Protein AF-A0A6S7GQG2-F1 (afdb_monomer)

Nearest PDB structures (foldseek):
  8j0o-assembly1_J  TM=4.494E-01  e=3.969E+00  Homo sapiens
  9er2-assembly1_O  TM=3.965E-01  e=7.241E+00  Homo sapiens
  5l95-assembly1_B  TM=4.618E-01  e=8.848E+00  Homo sapiens

Secondary structure (DSSP, 8-state):
-HHHHHHHHHHHHHHHHHHHS--SEEEEESSTTS---GGGTT-SSPPSEEEEETTTTEEEEE------HHHHHHHHHHHHT-

Structure (mmCIF, N/CA/C/O backbone):
data_AF-A0A6S7GQG2-F1
#
_entry.id   AF-A0A6S7GQG2-F1
#
loop_
_atom_site.group_PDB
_atom_site.id
_atom_site.type_symbol
_atom_site.label_atom_id
_atom_site.label_alt_id
_atom_site.label_comp_id
_atom_site.label_asym_id
_atom_site.label_entity_id
_atom_site.label_seq_id
_atom_site.pdbx_PDB_ins_code
_atom_site.Cartn_x
_atom_site.Cartn_y
_atom_site.Cartn_z
_atom_site.occupancy
_atom_site.B_iso_or_equiv
_atom_site.auth_seq_id
_atom_site.auth_comp_id
_atom_site.auth_asym_id
_atom_site.auth_atom_id
_atom_site.pdbx_PDB_model_num
ATOM 1 N N . GLY A 1 1 ? 16.236 -4.551 -8.826 1.00 53.53 1 GLY A N 1
ATOM 2 C CA . GLY A 1 1 ? 16.696 -3.765 -10.000 1.00 53.53 1 GLY A CA 1
ATOM 3 C C . GLY A 1 1 ? 16.311 -2.294 -9.863 1.00 53.53 1 GLY A C 1
ATOM 4 O O . GLY A 1 1 ? 15.617 -1.950 -8.916 1.00 53.53 1 GLY A O 1
ATOM 5 N N . ARG A 1 2 ? 16.726 -1.405 -10.787 1.00 58.69 2 ARG A N 1
ATOM 6 C CA . ARG A 1 2 ? 16.408 0.050 -10.726 1.00 58.69 2 ARG A CA 1
ATOM 7 C C . ARG A 1 2 ? 14.905 0.360 -10.615 1.00 58.69 2 ARG A C 1
ATOM 9 O O . ARG A 1 2 ? 14.540 1.378 -10.039 1.00 58.69 2 ARG A O 1
ATOM 16 N N . PHE A 1 3 ? 14.056 -0.503 -11.169 1.00 70.81 3 PHE A N 1
ATOM 17 C CA . PHE A 1 3 ? 12.599 -0.360 -11.122 1.00 70.81 3 PHE A CA 1
ATOM 18 C C . PHE A 1 3 ? 12.022 -0.747 -9.759 1.00 70.81 3 PHE A C 1
ATOM 20 O O . PHE A 1 3 ? 11.239 0.022 -9.217 1.00 70.81 3 PHE A O 1
ATOM 27 N N . THR A 1 4 ? 12.521 -1.833 -9.159 1.00 78.88 4 THR A N 1
ATOM 28 C CA . THR A 1 4 ? 12.203 -2.244 -7.781 1.00 78.88 4 THR A CA 1
ATOM 29 C C . THR A 1 4 ? 12.470 -1.118 -6.784 1.00 78.88 4 THR A C 1
ATOM 31 O O . THR A 1 4 ? 11.627 -0.810 -5.964 1.00 78.88 4 THR A O 1
ATOM 34 N N . TRP A 1 5 ? 13.610 -0.419 -6.887 1.00 83.06 5 TRP A N 1
ATOM 35 C CA . TRP A 1 5 ? 13.905 0.678 -5.954 1.00 83.06 5 TRP A CA 1
ATOM 36 C C . TRP A 1 5 ? 12.893 1.831 -6.046 1.00 83.06 5 TRP A C 1
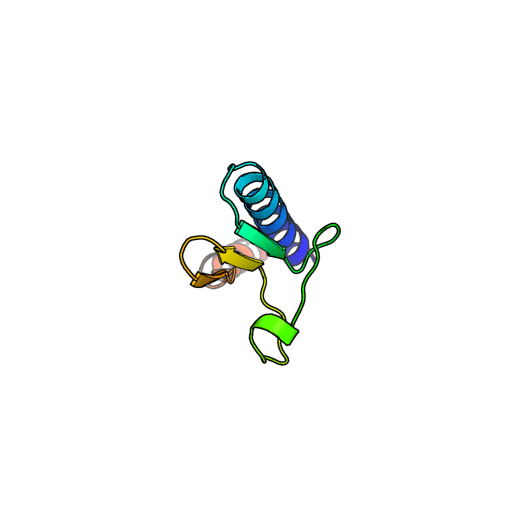ATOM 38 O O . TRP A 1 5 ? 12.479 2.363 -5.019 1.00 83.06 5 TRP A O 1
ATOM 48 N N . ARG A 1 6 ? 12.473 2.217 -7.261 1.00 84.00 6 ARG A N 1
ATOM 49 C CA . ARG A 1 6 ? 11.472 3.285 -7.440 1.00 84.00 6 ARG A CA 1
ATOM 50 C C . ARG A 1 6 ? 10.099 2.861 -6.940 1.00 84.00 6 ARG A C 1
ATOM 52 O O . ARG A 1 6 ? 9.453 3.643 -6.255 1.00 84.00 6 ARG A O 1
ATOM 59 N N . HIS A 1 7 ? 9.690 1.646 -7.287 1.00 88.56 7 HIS A N 1
ATOM 60 C CA . HIS A 1 7 ? 8.441 1.042 -6.836 1.00 88.56 7 HIS A CA 1
ATOM 61 C C . HIS A 1 7 ? 8.389 0.996 -5.300 1.00 88.56 7 HIS A C 1
ATOM 63 O O . HIS A 1 7 ? 7.555 1.679 -4.706 1.00 88.56 7 HIS A O 1
ATOM 69 N N . ASN A 1 8 ? 9.399 0.404 -4.655 1.00 89.94 8 ASN A N 1
ATOM 70 C CA . ASN A 1 8 ? 9.497 0.356 -3.194 1.00 89.94 8 ASN A CA 1
ATOM 71 C C . ASN A 1 8 ? 9.562 1.757 -2.563 1.00 89.94 8 ASN A C 1
ATOM 73 O O . ASN A 1 8 ? 9.023 1.973 -1.481 1.00 89.94 8 ASN A O 1
ATOM 77 N N . SER A 1 9 ? 10.212 2.733 -3.211 1.00 90.62 9 SER A N 1
ATOM 78 C CA . SER A 1 9 ? 10.262 4.116 -2.715 1.00 90.62 9 SER A CA 1
ATOM 79 C C . SER A 1 9 ? 8.882 4.778 -2.700 1.00 90.62 9 SER A C 1
ATOM 81 O O . SER A 1 9 ? 8.583 5.533 -1.770 1.00 90.62 9 SER A O 1
ATOM 83 N N . ILE A 1 10 ? 8.050 4.522 -3.714 1.00 91.38 10 ILE A N 1
ATOM 84 C CA . ILE A 1 10 ? 6.675 5.031 -3.773 1.00 91.38 10 ILE A CA 1
ATOM 85 C C . ILE A 1 10 ? 5.832 4.338 -2.702 1.00 91.38 10 ILE A C 1
ATOM 87 O O . ILE A 1 10 ? 5.223 5.038 -1.892 1.00 91.38 10 ILE A O 1
ATOM 91 N N . LEU A 1 11 ? 5.877 3.002 -2.619 1.00 91.81 11 LEU A N 1
ATOM 92 C CA . LEU A 1 11 ? 5.155 2.248 -1.586 1.00 91.81 11 LEU A CA 1
ATOM 93 C C . LEU A 1 11 ? 5.517 2.713 -0.181 1.00 91.81 11 LEU A C 1
ATOM 95 O O . LEU A 1 11 ? 4.639 3.016 0.617 1.00 91.81 11 LEU A O 1
ATOM 99 N N . LYS A 1 12 ? 6.809 2.887 0.105 1.00 93.19 12 LYS A N 1
ATOM 100 C CA . LYS A 1 12 ? 7.272 3.340 1.421 1.00 93.19 12 LYS A CA 1
ATOM 101 C C . LYS A 1 12 ? 6.778 4.741 1.764 1.00 93.19 12 LYS A C 1
ATOM 103 O O . LYS A 1 12 ? 6.535 5.036 2.931 1.00 93.19 12 LYS A O 1
ATOM 108 N N . THR A 1 13 ? 6.644 5.608 0.764 1.00 93.62 13 THR A N 1
ATOM 109 C CA . THR A 1 13 ? 6.112 6.962 0.950 1.00 93.62 13 THR A CA 1
ATOM 110 C C . THR A 1 13 ? 4.614 6.921 1.234 1.00 93.62 13 THR A C 1
ATOM 112 O O . THR A 1 13 ? 4.170 7.533 2.204 1.00 93.62 13 THR A O 1
ATOM 115 N N . LEU A 1 14 ? 3.852 6.161 0.441 1.00 93.31 14 LEU A N 1
ATOM 116 C CA . LEU A 1 14 ? 2.411 5.991 0.626 1.00 93.31 14 LEU A CA 1
ATOM 117 C C . LEU A 1 14 ? 2.094 5.356 1.977 1.00 93.31 14 LEU A C 1
ATOM 119 O O . LEU A 1 14 ? 1.313 5.919 2.736 1.00 93.31 14 LEU A O 1
ATOM 123 N N . ALA A 1 15 ? 2.750 4.245 2.307 1.00 91.75 15 ALA A N 1
ATOM 124 C CA . ALA A 1 15 ? 2.515 3.517 3.543 1.00 91.75 15 ALA A CA 1
ATOM 125 C C . ALA A 1 15 ? 2.793 4.400 4.771 1.00 91.75 15 ALA A C 1
ATOM 127 O O . ALA A 1 15 ? 1.936 4.535 5.636 1.00 91.75 15 ALA A O 1
ATOM 128 N N . ARG A 1 16 ? 3.924 5.124 4.801 1.00 91.88 16 ARG A N 1
ATOM 129 C CA . ARG A 1 16 ? 4.221 6.090 5.878 1.00 91.88 16 ARG A CA 1
ATOM 130 C C . ARG A 1 16 ? 3.186 7.204 5.984 1.00 91.88 16 ARG A C 1
ATOM 132 O O . ARG A 1 16 ? 2.800 7.566 7.091 1.00 91.88 16 ARG A O 1
ATOM 139 N N . TYR A 1 17 ? 2.773 7.768 4.851 1.00 92.81 17 TYR A N 1
ATOM 140 C CA . TYR A 1 17 ? 1.785 8.838 4.840 1.00 92.81 17 TYR A CA 1
ATOM 141 C C . TYR A 1 17 ? 0.440 8.337 5.370 1.00 92.81 17 TYR A C 1
ATOM 143 O O . TYR A 1 17 ? -0.098 8.914 6.311 1.00 92.81 17 TYR A O 1
ATOM 151 N N . LEU A 1 18 ? -0.064 7.224 4.839 1.00 90.31 18 LEU A N 1
ATOM 152 C CA . LEU A 1 18 ? -1.337 6.638 5.249 1.00 90.31 18 LEU A CA 1
ATOM 153 C C . LEU A 1 18 ? -1.329 6.215 6.721 1.00 90.31 18 LEU A C 1
ATOM 155 O O . LEU A 1 18 ? -2.283 6.527 7.424 1.00 90.31 18 LEU A O 1
ATOM 159 N N . SER A 1 19 ? -0.241 5.612 7.211 1.00 88.62 19 SER A N 1
ATOM 160 C CA . SER A 1 19 ? -0.074 5.284 8.634 1.00 88.62 19 SER A CA 1
ATOM 161 C C . SER A 1 19 ? 0.001 6.518 9.542 1.00 88.62 19 SER A C 1
ATOM 163 O O . SER A 1 19 ? -0.266 6.412 10.735 1.00 88.62 19 SER A O 1
ATOM 165 N N . SER A 1 20 ? 0.380 7.688 9.012 1.00 90.88 20 SER A N 1
ATOM 166 C CA . SER A 1 20 ? 0.413 8.942 9.782 1.00 90.88 20 SER A CA 1
ATOM 167 C C . SER A 1 20 ? -0.949 9.634 9.871 1.00 90.88 20 SER A C 1
ATOM 169 O O . SER A 1 20 ? -1.178 10.441 10.775 1.00 90.88 20 SER A O 1
ATOM 171 N N . ILE A 1 21 ? -1.871 9.315 8.958 1.00 88.88 21 ILE A N 1
ATOM 172 C CA . ILE A 1 21 ? -3.253 9.771 9.058 1.00 88.88 21 ILE A CA 1
ATOM 173 C C . ILE A 1 21 ? -3.888 9.018 10.224 1.00 88.88 21 ILE A C 1
ATOM 175 O O . ILE A 1 21 ? -3.947 7.793 10.221 1.00 88.88 21 ILE A O 1
ATOM 179 N N . LYS A 1 22 ? -4.424 9.748 11.209 1.00 77.50 22 LYS A N 1
ATOM 180 C CA . LYS A 1 22 ? -5.258 9.160 12.268 1.00 77.50 22 LYS A CA 1
ATOM 181 C C . LYS A 1 22 ? -6.610 8.736 11.696 1.00 77.50 22 LYS A C 1
ATOM 183 O O . LYS A 1 22 ? -7.630 9.382 11.910 1.00 77.50 22 LYS A O 1
ATOM 188 N N . ASN A 1 23 ? -6.601 7.656 10.935 1.00 74.19 23 ASN A N 1
ATOM 189 C CA . ASN A 1 23 ? -7.770 6.893 10.558 1.00 74.19 23 ASN A CA 1
ATOM 190 C C . ASN A 1 23 ? -7.601 5.518 11.220 1.00 74.19 23 ASN A C 1
ATOM 192 O O . ASN A 1 23 ? -6.487 5.029 11.357 1.00 74.19 23 ASN A O 1
ATOM 196 N N . ASN A 1 24 ? -8.672 4.921 11.732 1.00 84.56 24 ASN A N 1
ATOM 197 C CA . ASN A 1 24 ? -8.609 3.626 12.417 1.00 84.56 24 ASN A CA 1
ATOM 198 C C . ASN A 1 24 ? -8.419 2.482 11.397 1.00 84.56 24 ASN A C 1
ATOM 200 O O . ASN A 1 24 ? -9.211 1.542 11.364 1.00 84.56 24 ASN A O 1
ATOM 204 N N . SER A 1 25 ? -7.452 2.625 10.490 1.00 88.75 25 SER A N 1
ATOM 205 C CA . SER A 1 25 ? -7.195 1.703 9.391 1.00 88.75 25 SER A CA 1
ATOM 206 C C . SER A 1 25 ? -5.880 0.973 9.611 1.00 88.75 25 SER A C 1
ATOM 208 O O . SER A 1 25 ? -4.920 1.537 10.134 1.00 88.75 25 SER A O 1
ATOM 210 N N . LEU A 1 26 ? -5.834 -0.278 9.173 1.00 90.25 26 LEU A N 1
ATOM 211 C CA . LEU A 1 26 ? -4.615 -1.075 9.143 1.00 90.25 26 LEU A CA 1
ATOM 212 C C . LEU A 1 26 ? -4.002 -0.976 7.747 1.00 90.25 26 LEU A C 1
ATOM 214 O O . LEU A 1 26 ? -4.717 -1.061 6.747 1.00 90.25 26 LEU A O 1
ATOM 218 N N . ILE A 1 27 ? -2.690 -0.761 7.695 1.00 91.06 27 ILE A N 1
ATOM 219 C CA . ILE A 1 27 ? -1.931 -0.588 6.456 1.00 91.06 27 ILE A CA 1
ATOM 220 C C . ILE A 1 27 ? -0.944 -1.742 6.334 1.00 91.06 27 ILE A C 1
ATOM 222 O O . ILE A 1 27 ? -0.136 -1.956 7.237 1.00 91.06 27 ILE A O 1
ATOM 226 N N . TYR A 1 28 ? -0.987 -2.430 5.202 1.00 90.31 28 TYR A N 1
ATOM 227 C CA . TYR A 1 28 ? -0.079 -3.515 4.845 1.00 90.31 28 TYR A CA 1
ATOM 228 C C . TYR A 1 28 ? 0.568 -3.209 3.500 1.00 90.31 28 TYR A C 1
ATOM 230 O O . TYR A 1 28 ? -0.080 -2.607 2.645 1.00 90.31 28 TYR A O 1
ATOM 238 N N . ALA A 1 29 ? 1.825 -3.594 3.300 1.00 91.00 29 ALA A N 1
ATOM 239 C CA . ALA A 1 29 ? 2.546 -3.309 2.061 1.00 91.00 29 ALA A CA 1
ATOM 240 C C . ALA A 1 29 ? 3.626 -4.356 1.780 1.00 91.00 29 ALA A C 1
ATOM 242 O O . ALA A 1 29 ? 4.283 -4.816 2.713 1.00 91.00 29 ALA A O 1
ATOM 243 N N . ASP A 1 30 ? 3.866 -4.680 0.505 1.00 89.00 30 ASP A N 1
ATOM 244 C CA . ASP A 1 30 ? 4.897 -5.648 0.092 1.00 89.00 30 ASP A CA 1
ATOM 245 C C . ASP A 1 30 ? 6.310 -5.038 0.078 1.00 89.00 30 ASP A C 1
ATOM 247 O O . ASP A 1 30 ? 7.008 -5.003 -0.934 1.00 89.00 30 ASP A O 1
ATOM 251 N N . ILE A 1 31 ? 6.731 -4.479 1.216 1.00 89.31 31 ILE A N 1
ATOM 252 C CA . ILE A 1 31 ? 8.042 -3.848 1.396 1.00 89.31 31 ILE A CA 1
ATOM 253 C C . ILE A 1 31 ? 8.583 -4.054 2.814 1.00 89.31 31 ILE A C 1
ATOM 255 O O . ILE A 1 31 ? 7.835 -4.191 3.779 1.00 89.31 31 ILE A O 1
ATOM 259 N N . ASP A 1 32 ? 9.906 -3.965 2.960 1.00 86.94 32 ASP A N 1
ATOM 260 C CA . ASP A 1 32 ? 10.565 -4.078 4.263 1.00 86.94 32 ASP A CA 1
ATOM 261 C C . ASP A 1 32 ? 10.032 -3.064 5.290 1.00 86.94 32 ASP A C 1
ATOM 263 O O . ASP A 1 32 ? 10.046 -1.842 5.067 1.00 86.94 32 ASP A O 1
ATOM 267 N N . GLY A 1 33 ? 9.659 -3.586 6.460 1.00 85.19 33 GLY A N 1
ATOM 268 C CA . GLY A 1 33 ? 9.155 -2.815 7.596 1.00 85.19 33 GLY A CA 1
ATOM 269 C C . GLY A 1 33 ? 7.634 -2.666 7.641 1.00 85.19 33 GLY A C 1
ATOM 270 O O . GLY A 1 33 ? 7.149 -1.923 8.491 1.00 85.19 33 GLY A O 1
ATOM 271 N N . PHE A 1 34 ? 6.903 -3.348 6.757 1.00 86.12 34 PHE A N 1
ATOM 272 C CA . PHE A 1 34 ? 5.448 -3.459 6.796 1.00 86.12 34 PHE A CA 1
ATOM 273 C C . PHE A 1 34 ? 5.033 -4.931 6.765 1.00 86.12 34 PHE A C 1
ATOM 275 O O . PHE A 1 34 ? 5.693 -5.758 6.136 1.00 86.12 34 PHE A O 1
ATOM 282 N N . ASP A 1 35 ? 3.937 -5.248 7.450 1.00 83.06 35 ASP A N 1
ATOM 283 C CA . ASP A 1 35 ? 3.311 -6.562 7.342 1.00 83.06 35 ASP A CA 1
ATOM 284 C C . ASP A 1 35 ? 2.604 -6.682 5.983 1.00 83.06 35 ASP A C 1
ATOM 286 O O . ASP A 1 35 ? 2.097 -5.690 5.453 1.00 83.06 35 ASP A O 1
ATOM 290 N N . ASN A 1 36 ? 2.534 -7.896 5.433 1.00 74.50 36 ASN A N 1
ATOM 291 C CA . ASN A 1 36 ? 1.769 -8.190 4.219 1.00 74.50 36 ASN A CA 1
ATOM 292 C C . ASN A 1 36 ? 1.060 -9.552 4.314 1.00 74.50 36 ASN A C 1
ATOM 294 O O . ASN A 1 36 ? 1.596 -10.576 3.877 1.00 74.50 36 ASN A O 1
ATOM 298 N N . PRO A 1 37 ? -0.127 -9.607 4.933 1.00 68.31 37 PRO A N 1
ATOM 299 C CA . PRO A 1 37 ? -0.900 -10.828 5.028 1.00 68.31 37 PRO A CA 1
ATOM 300 C C . PRO A 1 37 ? -1.627 -11.079 3.701 1.00 68.31 37 PRO A C 1
ATOM 302 O O . PRO A 1 37 ? -2.717 -10.559 3.466 1.00 68.31 37 PRO A O 1
ATOM 305 N N . SER A 1 38 ? -1.059 -11.948 2.861 1.00 61.06 38 SER A N 1
ATOM 306 C CA . SER A 1 38 ? -1.714 -12.455 1.639 1.00 61.06 38 SER A CA 1
ATOM 307 C C . SER A 1 38 ? -3.091 -13.079 1.916 1.00 61.06 38 SER A C 1
ATOM 309 O O . SER A 1 38 ? -3.980 -13.076 1.073 1.00 61.06 38 SER A O 1
ATOM 311 N N . VAL A 1 39 ? -3.300 -13.563 3.143 1.00 60.09 39 VAL A N 1
ATOM 312 C CA . VAL A 1 39 ? -4.526 -14.240 3.585 1.00 60.09 39 VAL A CA 1
ATOM 313 C C . VAL A 1 39 ? -5.754 -13.322 3.577 1.00 60.09 39 VAL A C 1
ATOM 315 O O . VAL A 1 39 ? -6.867 -13.817 3.431 1.00 60.09 39 VAL A O 1
ATOM 318 N N . ILE A 1 40 ? -5.592 -11.999 3.705 1.00 67.25 40 ILE A N 1
ATOM 319 C CA . ILE A 1 40 ? -6.744 -11.094 3.872 1.00 67.25 40 ILE A CA 1
ATOM 320 C C . ILE A 1 40 ? -7.595 -10.997 2.604 1.00 67.25 40 ILE A C 1
ATOM 322 O O . ILE A 1 40 ? -8.813 -10.862 2.695 1.00 67.25 40 ILE A O 1
ATOM 326 N N . THR A 1 41 ? -6.984 -11.103 1.427 1.00 65.62 41 THR A N 1
ATOM 327 C CA . THR A 1 41 ? -7.707 -11.058 0.149 1.00 65.62 41 THR A CA 1
ATOM 328 C C . THR A 1 41 ? -8.042 -12.445 -0.397 1.00 65.62 41 THR A C 1
ATOM 330 O O . THR A 1 41 ? -8.792 -12.546 -1.365 1.00 65.62 41 THR A O 1
ATOM 333 N N . GLY A 1 42 ? -7.534 -13.516 0.227 1.00 65.88 42 GLY A N 1
ATOM 334 C CA . GLY A 1 42 ? -7.710 -14.894 -0.243 1.00 65.88 42 GLY A CA 1
ATOM 335 C C . GLY A 1 42 ? -7.001 -15.189 -1.570 1.00 65.88 42 GLY A C 1
ATOM 336 O O . GLY A 1 42 ? -7.303 -16.198 -2.205 1.00 65.88 42 GLY A O 1
ATOM 337 N N . LEU A 1 43 ? -6.090 -14.313 -1.999 1.00 62.88 43 LEU A N 1
ATOM 338 C CA . LEU A 1 43 ? -5.325 -14.445 -3.234 1.00 62.88 43 LEU A CA 1
ATOM 339 C C . LEU A 1 43 ? -3.930 -15.009 -2.933 1.00 62.88 43 LEU A C 1
ATOM 341 O O . LEU A 1 43 ? -3.335 -14.718 -1.895 1.00 62.88 43 LEU A O 1
ATOM 345 N N . GLU A 1 44 ? -3.413 -15.840 -3.842 1.00 65.12 44 GLU A N 1
ATOM 346 C CA . GLU A 1 44 ? -2.045 -16.371 -3.734 1.00 65.12 44 GLU A CA 1
ATOM 347 C C . GLU A 1 44 ? -0.996 -15.274 -3.966 1.00 65.12 44 GLU A C 1
ATOM 349 O O . GLU A 1 44 ? 0.067 -15.280 -3.339 1.00 65.12 44 GLU A O 1
ATOM 354 N N . ASP A 1 45 ? -1.328 -14.305 -4.822 1.00 66.12 45 ASP A N 1
ATOM 355 C CA . ASP A 1 45 ? -0.463 -13.182 -5.152 1.00 66.12 45 ASP A CA 1
ATOM 356 C C . ASP A 1 45 ? -0.541 -12.080 -4.093 1.00 66.12 45 ASP A C 1
ATOM 358 O O . ASP A 1 45 ? -1.611 -11.694 -3.616 1.00 66.12 45 ASP A O 1
ATOM 362 N N . ARG A 1 46 ? 0.630 -11.550 -3.732 1.00 75.19 46 ARG A N 1
ATOM 363 C CA . ARG A 1 46 ? 0.751 -10.442 -2.787 1.00 75.19 46 ARG A CA 1
ATOM 364 C C . ARG A 1 46 ? 0.460 -9.123 -3.481 1.00 75.19 46 ARG A C 1
ATOM 366 O O . ARG A 1 46 ? 1.069 -8.811 -4.498 1.00 75.19 46 ARG A O 1
ATOM 373 N N . HIS A 1 47 ? -0.412 -8.337 -2.866 1.00 85.88 47 HIS A N 1
ATOM 374 C CA . HIS A 1 47 ? -0.668 -6.967 -3.281 1.00 85.88 47 HIS A CA 1
ATOM 375 C C . HIS A 1 47 ? 0.478 -6.046 -2.890 1.00 85.88 47 HIS A C 1
ATOM 377 O O . HIS A 1 47 ? 1.057 -6.198 -1.811 1.00 85.88 47 HIS A O 1
ATOM 383 N N . ASP A 1 48 ? 0.720 -5.031 -3.714 1.00 88.62 48 ASP A N 1
ATOM 384 C CA . ASP A 1 48 ? 1.672 -3.965 -3.414 1.00 88.62 48 ASP A CA 1
ATOM 385 C C . ASP A 1 48 ? 1.330 -3.236 -2.099 1.00 88.62 48 ASP A C 1
ATOM 387 O O . ASP A 1 48 ? 2.214 -2.958 -1.280 1.00 88.62 48 ASP A O 1
ATOM 391 N N . MET A 1 49 ? 0.045 -2.927 -1.874 1.00 90.12 49 MET A N 1
ATOM 392 C CA . MET A 1 49 ? -0.446 -2.339 -0.626 1.00 90.12 49 MET A CA 1
ATOM 393 C C . MET A 1 49 ? -1.930 -2.642 -0.381 1.00 90.12 49 MET A C 1
ATOM 395 O O . MET A 1 49 ? -2.749 -2.637 -1.302 1.00 90.12 49 MET A O 1
ATOM 399 N N . LEU A 1 50 ? -2.287 -2.834 0.888 1.00 91.06 50 LEU A N 1
ATOM 400 C CA . LEU A 1 50 ? -3.647 -3.074 1.363 1.00 91.06 50 LEU A CA 1
ATOM 401 C C . LEU A 1 50 ? -3.985 -2.094 2.490 1.00 91.06 50 LEU A C 1
ATOM 403 O O . LEU A 1 50 ? -3.206 -1.901 3.426 1.00 91.06 50 LEU A O 1
ATOM 407 N N . VAL A 1 51 ? -5.172 -1.500 2.420 1.00 90.69 51 VAL A N 1
ATOM 408 C CA . VAL A 1 51 ? -5.729 -0.622 3.451 1.00 90.69 51 VAL A CA 1
ATOM 409 C C . VAL A 1 51 ? -7.048 -1.210 3.930 1.00 90.69 51 VAL A C 1
ATOM 411 O O . VAL A 1 51 ? -8.009 -1.295 3.165 1.00 90.69 51 VAL A O 1
ATOM 414 N N . LEU A 1 52 ? -7.106 -1.587 5.205 1.00 89.75 52 LEU A N 1
ATOM 415 C CA . LEU A 1 52 ? -8.325 -2.068 5.854 1.00 89.75 52 LEU A CA 1
ATOM 416 C C . LEU A 1 52 ? -8.908 -0.965 6.715 1.00 89.75 52 LEU A C 1
ATOM 418 O O . LEU A 1 52 ? -8.315 -0.593 7.724 1.00 89.75 52 LEU A O 1
ATOM 422 N N . SER A 1 53 ? -10.064 -0.434 6.331 1.00 87.19 53 SER A N 1
ATOM 423 C CA . SER A 1 53 ? -10.757 0.565 7.139 1.00 87.19 53 SER A CA 1
ATOM 424 C C . SER A 1 53 ? -11.695 -0.112 8.131 1.00 87.19 53 SER A C 1
ATOM 426 O O . SER A 1 53 ? -12.777 -0.556 7.750 1.00 87.19 53 SER A O 1
ATOM 428 N N . ASN A 1 54 ? -11.336 -0.113 9.417 1.00 81.12 54 ASN A N 1
ATOM 429 C CA . ASN A 1 54 ? -12.182 -0.717 10.454 1.00 81.12 54 ASN A CA 1
ATOM 430 C C . ASN A 1 54 ? -13.474 0.075 10.710 1.00 81.12 54 ASN A C 1
ATOM 432 O O . ASN A 1 54 ? -14.400 -0.433 11.328 1.00 81.12 54 ASN A O 1
ATOM 436 N N . THR A 1 55 ? -13.544 1.341 10.284 1.00 83.25 55 THR A N 1
ATOM 437 C CA . THR A 1 55 ? -14.729 2.192 10.488 1.00 83.25 55 THR A CA 1
ATOM 438 C C . THR A 1 55 ? -15.743 2.093 9.364 1.00 83.25 55 THR A C 1
ATOM 440 O O . THR A 1 55 ? -16.919 2.358 9.592 1.00 83.25 55 THR A O 1
ATOM 443 N N . LYS A 1 56 ? -15.292 1.771 8.151 1.00 81.00 56 LYS A N 1
ATOM 444 C CA . LYS A 1 56 ? -16.144 1.719 6.959 1.00 81.00 56 LYS A CA 1
ATOM 445 C C . LYS A 1 56 ? -16.391 0.299 6.462 1.00 81.00 56 LYS A C 1
ATOM 447 O O . LYS A 1 56 ? -17.160 0.150 5.523 1.00 81.00 56 LYS A O 1
ATOM 452 N N . ASP A 1 57 ? -15.744 -0.693 7.075 1.00 85.06 57 ASP A N 1
ATOM 453 C CA . ASP A 1 57 ? -15.764 -2.091 6.639 1.00 85.06 57 ASP A CA 1
ATOM 454 C C . ASP A 1 57 ? -15.380 -2.230 5.155 1.00 85.06 57 ASP A C 1
ATOM 456 O O . ASP A 1 57 ? -16.031 -2.892 4.352 1.00 85.06 57 ASP A O 1
ATOM 460 N N . THR A 1 58 ? -14.331 -1.501 4.757 1.00 87.56 58 THR A N 1
ATOM 461 C CA . THR A 1 58 ? -13.857 -1.465 3.369 1.00 87.56 58 THR A CA 1
ATOM 462 C C . THR A 1 58 ? -12.421 -1.936 3.267 1.00 87.56 58 THR A C 1
ATOM 464 O O . THR A 1 58 ? -11.558 -1.478 4.023 1.00 87.56 58 THR A O 1
ATOM 467 N N . ILE A 1 59 ? -12.163 -2.744 2.243 1.00 88.69 59 ILE A N 1
ATOM 468 C CA . ILE A 1 59 ? -10.830 -3.157 1.817 1.00 88.69 59 ILE A CA 1
ATOM 469 C C . ILE A 1 59 ? -10.453 -2.352 0.574 1.00 88.69 59 ILE A C 1
ATOM 471 O O . ILE A 1 59 ? -11.193 -2.336 -0.408 1.00 88.69 59 ILE A O 1
ATOM 475 N N . CYS A 1 60 ? -9.304 -1.682 0.607 1.00 89.62 60 CYS A N 1
ATOM 476 C CA . CYS A 1 60 ? -8.740 -0.997 -0.550 1.00 89.62 60 CYS A CA 1
ATOM 477 C C . CYS A 1 60 ? -7.390 -1.623 -0.900 1.00 89.62 60 CYS A C 1
ATOM 479 O O . CYS A 1 60 ? -6.479 -1.650 -0.075 1.00 89.62 60 CYS A O 1
ATOM 481 N N . VAL A 1 61 ? -7.285 -2.122 -2.129 1.00 88.88 61 VAL A N 1
ATOM 482 C CA . VAL A 1 61 ? -6.052 -2.660 -2.710 1.00 88.88 61 VAL A CA 1
ATOM 483 C C . VAL A 1 61 ? -5.458 -1.603 -3.633 1.00 88.88 61 VAL A C 1
ATOM 485 O O . VAL A 1 61 ? -6.181 -0.995 -4.425 1.00 88.88 61 VAL A O 1
ATOM 488 N N . ILE A 1 62 ? -4.152 -1.371 -3.527 1.00 88.94 62 ILE A N 1
ATOM 489 C CA . ILE A 1 62 ? -3.419 -0.425 -4.369 1.00 88.94 62 ILE A CA 1
ATOM 490 C C . ILE A 1 62 ? -2.288 -1.180 -5.050 1.00 88.94 62 ILE A C 1
ATOM 492 O O . ILE A 1 62 ? -1.400 -1.679 -4.371 1.00 88.94 62 ILE A O 1
ATOM 496 N N . GLU A 1 63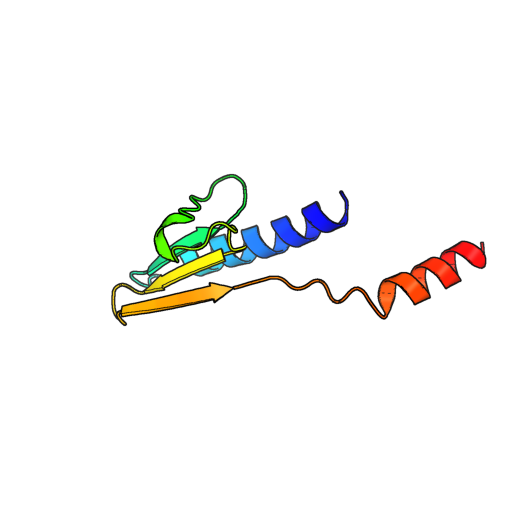 ? -2.311 -1.188 -6.382 1.00 87.88 63 GLU A N 1
ATOM 497 C CA . GLU A 1 63 ? -1.273 -1.776 -7.229 1.00 87.88 63 GLU A CA 1
ATOM 498 C C . GLU A 1 63 ? -0.535 -0.681 -8.001 1.00 87.88 63 GLU A C 1
ATOM 500 O O . GLU A 1 63 ? -1.145 0.151 -8.686 1.00 87.88 63 GLU A O 1
ATOM 505 N N . LEU A 1 64 ? 0.793 -0.668 -7.915 1.00 86.50 64 LEU A N 1
ATOM 506 C CA . LEU A 1 64 ? 1.633 0.258 -8.658 1.00 86.50 64 LEU A CA 1
ATOM 507 C C . LEU A 1 64 ? 1.965 -0.321 -10.028 1.00 86.50 64 LEU A C 1
ATOM 509 O O . LEU A 1 64 ? 2.990 -0.965 -10.254 1.00 86.50 64 LEU A O 1
ATOM 513 N N . THR A 1 65 ? 1.144 0.021 -11.011 1.00 80.56 65 THR A N 1
ATOM 514 C CA . THR A 1 65 ? 1.462 -0.279 -12.404 1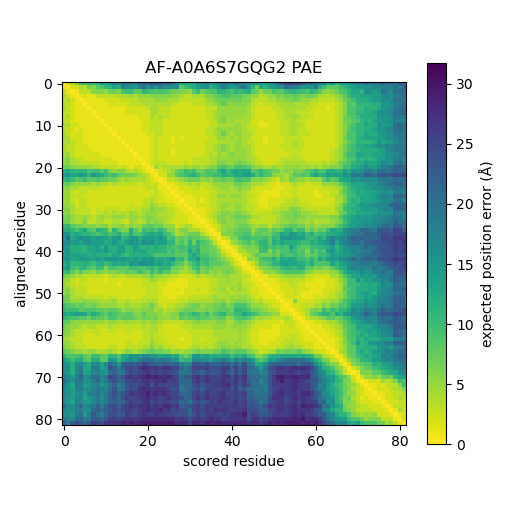.00 80.56 65 THR A CA 1
ATOM 515 C C . THR A 1 65 ? 2.556 0.660 -12.908 1.00 80.56 65 THR A C 1
ATOM 517 O O . THR A 1 65 ? 2.392 1.884 -12.936 1.00 80.56 65 THR A O 1
ATOM 520 N N . VAL A 1 66 ? 3.681 0.114 -13.361 1.00 69.88 66 VAL A N 1
ATOM 521 C CA . VAL A 1 66 ? 4.710 0.908 -14.040 1.00 69.88 66 VAL A CA 1
ATOM 522 C C . VAL A 1 66 ? 4.304 1.091 -15.503 1.00 69.88 66 VAL A C 1
ATOM 524 O O . VAL A 1 66 ? 4.312 0.142 -16.282 1.00 69.88 66 VAL A O 1
ATOM 527 N N . GLY A 1 67 ? 3.981 2.324 -15.901 1.00 58.47 67 GLY A N 1
ATOM 528 C CA . GLY A 1 67 ? 3.761 2.676 -17.306 1.00 58.47 67 GLY A CA 1
ATOM 529 C C . GLY A 1 67 ? 5.063 2.566 -18.103 1.00 58.47 67 GLY A C 1
ATOM 530 O O . GLY A 1 67 ? 5.823 3.531 -18.211 1.00 58.47 67 GLY A O 1
ATOM 531 N N . PHE A 1 68 ? 5.366 1.382 -18.631 1.00 54.62 68 PHE A N 1
ATOM 532 C CA . PHE A 1 68 ? 6.642 1.111 -19.296 1.00 54.62 68 PHE A CA 1
ATOM 533 C C . PHE A 1 68 ? 6.718 1.542 -20.767 1.00 54.62 68 PHE A C 1
ATOM 535 O O . PHE A 1 68 ? 7.806 1.532 -21.344 1.00 54.62 68 PHE A O 1
ATOM 542 N N . GLU A 1 69 ? 5.631 1.981 -21.395 1.00 50.03 69 GLU A N 1
ATOM 543 C CA . GLU A 1 69 ? 5.601 1.972 -22.864 1.00 50.03 69 GLU A CA 1
ATOM 544 C C . GLU A 1 69 ? 6.308 3.156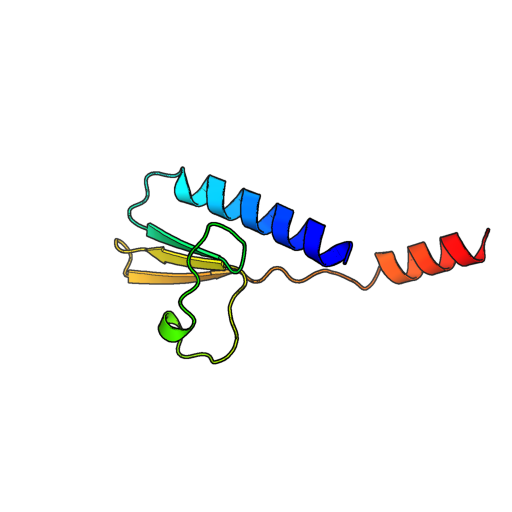 -23.545 1.00 50.03 69 GLU A C 1
ATOM 546 O O . GLU A 1 69 ? 7.005 2.980 -24.546 1.00 50.03 69 GLU 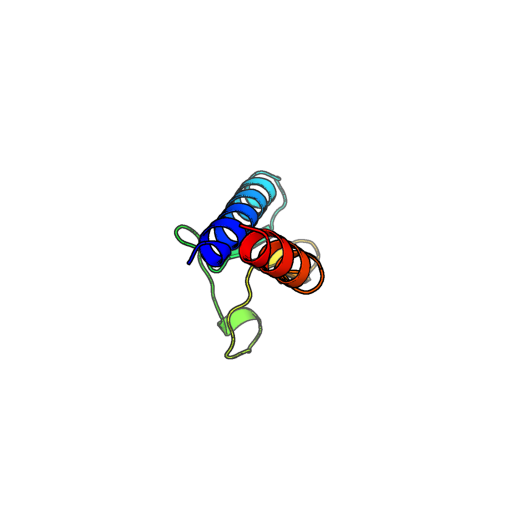A O 1
ATOM 551 N N . THR A 1 70 ? 6.241 4.375 -23.005 1.00 52.38 70 THR A N 1
ATOM 552 C CA . THR A 1 70 ? 6.830 5.540 -23.701 1.00 52.38 70 THR A CA 1
ATOM 553 C C . THR A 1 70 ? 8.283 5.820 -23.324 1.00 52.38 70 THR A C 1
ATOM 555 O O . THR A 1 70 ? 9.031 6.395 -24.122 1.00 52.38 70 THR A O 1
ATOM 558 N N . ASN A 1 71 ? 8.724 5.403 -22.134 1.00 54.59 71 ASN A N 1
ATOM 559 C CA . ASN A 1 71 ? 10.060 5.725 -21.631 1.00 54.59 71 ASN A CA 1
ATOM 560 C C . ASN A 1 71 ? 11.123 4.688 -22.012 1.00 54.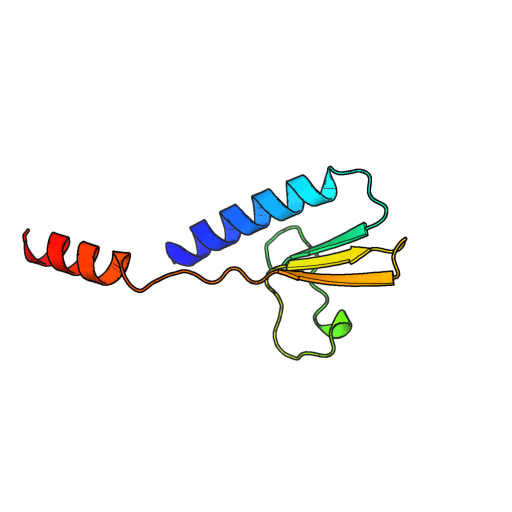59 71 ASN A C 1
ATOM 562 O O . ASN A 1 71 ? 12.281 5.067 -22.182 1.00 54.59 71 ASN A O 1
ATOM 566 N N . ILE A 1 72 ? 10.761 3.413 -22.204 1.00 55.62 72 ILE A N 1
ATOM 567 C CA . ILE A 1 72 ? 11.701 2.400 -22.708 1.00 55.62 72 ILE A CA 1
ATOM 568 C C . ILE A 1 72 ? 12.082 2.731 -24.146 1.00 55.62 72 ILE A C 1
ATOM 570 O O . ILE A 1 72 ? 13.262 2.90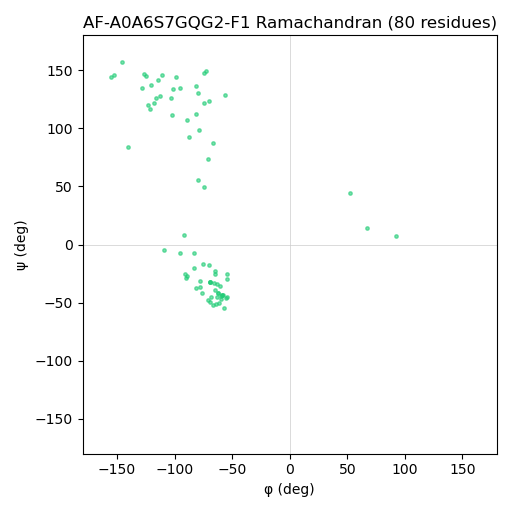7 -24.427 1.00 55.62 72 ILE A O 1
ATOM 574 N N . THR A 1 73 ? 11.106 2.938 -25.031 1.00 57.88 73 THR A N 1
ATOM 575 C CA . THR A 1 73 ? 11.362 3.249 -26.444 1.00 57.88 73 THR A CA 1
ATOM 576 C C . THR A 1 73 ? 12.190 4.526 -26.600 1.00 57.88 73 THR A C 1
ATOM 578 O O . THR A 1 73 ? 13.165 4.551 -27.351 1.00 57.88 73 THR A O 1
ATOM 581 N N . LYS A 1 74 ? 11.878 5.585 -25.836 1.00 58.47 74 LYS A N 1
ATOM 582 C CA . LYS A 1 74 ? 12.653 6.839 -25.846 1.00 58.47 74 LYS A CA 1
ATOM 583 C C . LYS A 1 74 ? 14.049 6.699 -25.224 1.00 58.47 74 L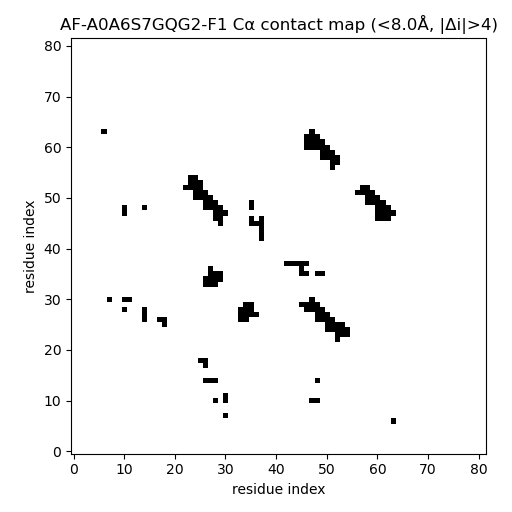YS A C 1
ATOM 585 O O . LYS A 1 74 ? 14.960 7.398 -25.667 1.00 58.47 74 LYS A O 1
ATOM 590 N N . ASN A 1 75 ? 14.246 5.835 -24.225 1.00 55.03 75 ASN A N 1
ATOM 591 C CA . ASN A 1 75 ? 15.571 5.575 -23.649 1.00 55.03 75 ASN A CA 1
ATOM 592 C C . ASN A 1 75 ? 16.418 4.641 -24.519 1.00 55.03 75 ASN A C 1
ATOM 594 O O . ASN A 1 75 ? 17.619 4.868 -24.625 1.00 55.03 75 ASN A O 1
ATOM 598 N N . CYS A 1 76 ? 15.819 3.64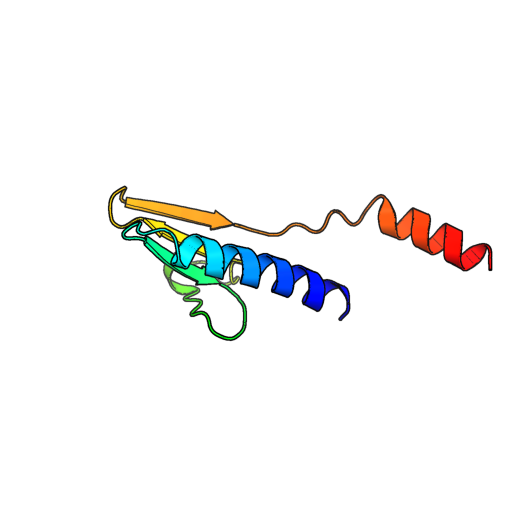2 -25.170 1.00 59.56 76 CYS A N 1
ATOM 599 C CA . CYS A 1 76 ? 16.491 2.799 -26.157 1.00 59.56 76 CYS A CA 1
ATOM 600 C C . CYS A 1 76 ? 16.933 3.640 -27.359 1.00 59.56 76 CYS A C 1
ATOM 602 O O . CYS A 1 76 ? 18.100 3.583 -27.725 1.00 59.56 76 CYS A O 1
ATOM 604 N N . LYS A 1 77 ? 16.062 4.518 -27.883 1.00 65.31 77 LYS A N 1
ATOM 605 C CA . LYS A 1 77 ? 16.431 5.481 -28.938 1.00 65.31 77 LYS A CA 1
ATOM 606 C C . LYS A 1 77 ? 17.570 6.417 -28.510 1.00 65.31 77 LYS A C 1
ATOM 608 O O . LYS A 1 77 ? 18.507 6.611 -29.270 1.00 65.31 77 LYS A O 1
ATOM 613 N N . ARG A 1 78 ? 17.542 6.957 -27.283 1.00 58.72 78 ARG A N 1
ATOM 614 C CA . ARG A 1 78 ? 18.633 7.802 -26.749 1.00 58.72 78 ARG A CA 1
ATOM 615 C C . ARG A 1 78 ? 19.953 7.055 -26.553 1.00 58.72 78 ARG A C 1
ATOM 617 O O . ARG A 1 78 ? 21.003 7.667 -26.692 1.00 58.72 78 ARG A O 1
ATOM 624 N N . LYS A 1 79 ? 19.907 5.768 -26.204 1.00 60.47 79 LYS A N 1
ATOM 625 C CA . LYS A 1 79 ? 21.104 4.929 -26.056 1.00 60.47 79 LYS A CA 1
ATOM 626 C C . LYS A 1 79 ? 21.676 4.461 -27.390 1.00 60.47 79 LYS A C 1
ATOM 628 O O . LYS A 1 79 ? 22.878 4.305 -27.459 1.00 60.47 79 LYS A O 1
ATOM 633 N N . ALA A 1 80 ? 20.842 4.252 -28.407 1.00 61.47 80 ALA A N 1
ATOM 634 C CA . ALA A 1 80 ? 21.290 3.912 -29.759 1.00 61.47 80 ALA A CA 1
ATOM 635 C C . ALA A 1 80 ? 21.862 5.120 -30.526 1.00 61.47 80 ALA A C 1
ATOM 637 O O . ALA A 1 80 ? 22.529 4.945 -31.536 1.00 61.47 80 ALA A O 1
ATOM 638 N N . ALA A 1 81 ? 21.579 6.342 -30.063 1.00 59.81 81 ALA A N 1
ATOM 639 C CA . ALA A 1 81 ? 22.113 7.590 -30.613 1.00 59.81 81 ALA A CA 1
ATOM 640 C C . ALA A 1 81 ? 23.416 8.062 -29.928 1.00 59.81 81 ALA A C 1
ATOM 642 O O . ALA A 1 81 ? 23.843 9.193 -30.153 1.00 59.81 81 ALA A O 1
ATOM 643 N N . ARG A 1 82 ? 24.007 7.239 -29.055 1.00 47.28 82 ARG A N 1
ATOM 644 C CA . ARG A 1 82 ? 25.320 7.439 -28.427 1.00 47.28 82 ARG A CA 1
ATOM 645 C C . ARG A 1 82 ? 26.221 6.276 -28.795 1.00 47.28 82 ARG A C 1
ATOM 647 O O . ARG A 1 82 ? 27.434 6.532 -28.909 1.00 47.28 82 ARG A O 1
#

Mean predicted aligned error: 9.47 Å

Radius of gyration: 16.45 Å; Cα contacts (8 Å, |Δi|>4): 87; chains: 1; bounding box: 42×26×43 Å

Solvent-accessible surface area (backbone atoms only — not comparable to full-atom values): 5068 Å² total; per-residue (Å²): 104,82,62,53,55,54,52,50,52,50,49,54,50,51,53,55,52,58,71,66,45,95,56,78,49,51,76,29,25,73,46,95,94,46,57,64,72,38,70,80,78,73,41,93,66,74,59,53,25,41,38,40,32,72,85,73,79,41,79,44,79,48,74,85,78,76,84,58,73,70,59,50,58,54,49,52,53,56,56,75,74,106

pLDDT: mean 77.66, std 13.94, range [47.28, 93.62]

Sequence (82 aa):
GRFTWRHNSILKTLARYLSSIKNNSLIYADIDGFDNPSVITGLEDRHDMLVLSNTKDTICVIELTVGFETNITKNCKRKAAR

Organism: Paramuricea clavata (NCBI:txid317549)

Foldseek 3Di:
DVVVVVLQVVLVVVQVVVVPPPAPKAKAAPYPPGHWPPVVVPDPDTARMWIQHPVPRDIDTDHDDDPPDPVVVVVVVVVVVD